Protein AF-A0A8T2BT85-F1 (afdb_monomer_lite)

Structure (mmCIF, N/CA/C/O backbone):
data_AF-A0A8T2BT85-F1
#
_entry.id   AF-A0A8T2BT85-F1
#
loop_
_atom_site.group_PDB
_atom_site.id
_atom_site.type_symbol
_atom_site.label_atom_id
_atom_site.label_alt_id
_atom_site.label_comp_id
_atom_site.label_asym_id
_atom_site.label_entity_id
_atom_site.label_seq_id
_atom_site.pdbx_PDB_ins_code
_atom_site.Cartn_x
_atom_site.Cartn_y
_atom_site.Cartn_z
_atom_site.occupancy
_atom_site.B_iso_or_equiv
_atom_site.auth_seq_id
_atom_site.auth_comp_id
_atom_site.auth_asym_id
_atom_site.auth_atom_id
_atom_site.pdbx_PDB_model_num
ATOM 1 N N . MET A 1 1 ? -36.580 1.539 -5.172 1.00 44.72 1 MET A N 1
ATOM 2 C CA . MET A 1 1 ? -36.199 2.502 -4.106 1.00 44.72 1 MET A CA 1
ATOM 3 C C . MET A 1 1 ? -35.775 1.865 -2.764 1.00 44.72 1 MET A C 1
ATOM 5 O O . MET A 1 1 ? -35.470 2.611 -1.849 1.00 44.72 1 MET A O 1
ATOM 9 N N . GLN A 1 2 ? -35.658 0.534 -2.611 1.00 51.62 2 GLN A N 1
ATOM 10 C CA . GLN A 1 2 ? -35.267 -0.098 -1.325 1.00 51.62 2 GLN A CA 1
ATOM 11 C C . GLN A 1 2 ? -33.749 -0.312 -1.113 1.00 51.62 2 GLN A C 1
ATOM 13 O O . GLN A 1 2 ? -33.323 -0.590 0.002 1.00 51.62 2 GLN A O 1
ATOM 18 N N . SER A 1 3 ? -32.912 -0.187 -2.151 1.00 56.53 3 SER A N 1
ATOM 19 C CA . SER A 1 3 ? -31.479 -0.529 -2.056 1.00 56.53 3 SER A CA 1
ATOM 20 C C . SER A 1 3 ? -30.631 0.522 -1.324 1.00 56.53 3 SER A C 1
ATOM 22 O O . SER A 1 3 ? -29.662 0.173 -0.653 1.00 56.53 3 SER A O 1
ATOM 24 N N . HIS A 1 4 ? -30.998 1.805 -1.415 1.00 53.78 4 HIS A N 1
ATOM 25 C CA . HIS A 1 4 ? -30.214 2.898 -0.826 1.00 53.78 4 HIS A CA 1
ATOM 26 C C . HIS A 1 4 ? -30.303 2.935 0.707 1.00 53.78 4 HIS A C 1
ATOM 28 O O . HIS A 1 4 ? -29.302 3.199 1.369 1.00 53.78 4 HIS A O 1
ATOM 34 N N . SER A 1 5 ? -31.459 2.601 1.300 1.00 62.78 5 SER A N 1
ATOM 35 C CA . SER A 1 5 ? -31.615 2.631 2.765 1.00 62.78 5 SER A CA 1
ATOM 36 C C . SER A 1 5 ? -30.817 1.535 3.476 1.00 62.78 5 SER A C 1
ATOM 38 O O . SER A 1 5 ? -30.406 1.723 4.619 1.00 62.78 5 SER A O 1
ATOM 40 N N . ARG A 1 6 ? -30.558 0.406 2.800 1.00 64.50 6 ARG A N 1
ATOM 41 C CA . ARG A 1 6 ? -29.790 -0.714 3.357 1.00 64.50 6 ARG A CA 1
ATOM 42 C C . ARG A 1 6 ? -28.294 -0.404 3.421 1.00 64.50 6 ARG A C 1
ATOM 44 O O . ARG A 1 6 ? -27.654 -0.767 4.401 1.00 64.50 6 ARG A O 1
ATOM 51 N N . LEU A 1 7 ? -27.757 0.310 2.427 1.00 64.75 7 LEU A N 1
ATOM 52 C CA . LEU A 1 7 ? -26.363 0.774 2.423 1.00 64.75 7 LEU A CA 1
ATOM 53 C C . LEU A 1 7 ? -26.090 1.788 3.544 1.00 64.75 7 LEU A C 1
ATOM 55 O O . LEU A 1 7 ? -25.083 1.659 4.231 1.00 64.75 7 LEU A O 1
ATOM 59 N N . MET A 1 8 ? -27.031 2.701 3.813 1.00 68.75 8 MET A N 1
ATOM 60 C CA . MET A 1 8 ? -26.919 3.702 4.891 1.00 68.75 8 MET A CA 1
ATOM 61 C C . MET A 1 8 ? -26.886 3.113 6.314 1.00 68.75 8 MET A C 1
ATOM 63 O O . MET A 1 8 ? -26.516 3.798 7.273 1.00 68.75 8 MET A O 1
ATOM 67 N N . GLN A 1 9 ? -27.301 1.855 6.479 1.00 80.50 9 GLN A N 1
ATOM 68 C CA . GLN A 1 9 ? -27.261 1.146 7.760 1.00 80.50 9 GLN A CA 1
ATOM 69 C C . GLN A 1 9 ? -25.979 0.326 7.948 1.00 80.50 9 GLN A C 1
ATOM 71 O O . GLN A 1 9 ? -25.672 -0.050 9.081 1.00 80.50 9 GLN A O 1
ATOM 76 N N . LEU A 1 10 ? -25.224 0.071 6.874 1.00 87.62 10 LEU A N 1
ATOM 77 C CA . LEU A 1 10 ? -23.987 -0.700 6.931 1.00 87.62 10 LEU A CA 1
ATOM 78 C C . LEU A 1 10 ? -22.858 0.138 7.528 1.00 87.62 10 LEU A C 1
ATOM 80 O O . LEU A 1 10 ? -22.623 1.289 7.151 1.00 87.62 10 LEU A O 1
ATOM 84 N N . LYS A 1 11 ? -22.132 -0.468 8.462 1.00 90.31 11 LYS A N 1
ATOM 85 C CA . LYS A 1 11 ? -20.890 0.071 9.007 1.00 90.31 11 LYS A CA 1
ATOM 86 C C . LYS A 1 11 ? -19.702 -0.475 8.227 1.00 90.31 11 LYS A C 1
ATOM 88 O O . LYS A 1 11 ? -19.754 -1.573 7.677 1.00 90.31 11 LYS A O 1
ATOM 93 N N . VAL A 1 12 ? -18.586 0.249 8.253 1.00 88.81 12 VAL A N 1
ATOM 94 C CA . VAL A 1 12 ? -17.324 -0.185 7.625 1.00 88.81 12 VAL A CA 1
ATOM 95 C C . VAL A 1 12 ? -16.918 -1.591 8.083 1.00 88.81 12 VAL A C 1
ATOM 97 O O . VAL A 1 12 ? -16.511 -2.411 7.263 1.00 88.81 12 VAL A O 1
ATOM 100 N N . LYS A 1 13 ? -17.089 -1.918 9.371 1.00 89.69 13 LYS A N 1
ATOM 101 C CA . LYS A 1 13 ? -16.784 -3.260 9.897 1.00 89.69 13 LYS A CA 1
ATOM 102 C C . LYS A 1 13 ? -17.616 -4.379 9.271 1.00 89.69 13 LYS A C 1
ATOM 104 O O . LYS A 1 13 ? -17.130 -5.502 9.177 1.00 89.69 13 LYS A O 1
ATOM 109 N N . ASP A 1 14 ? -18.831 -4.081 8.816 1.00 89.94 14 ASP A N 1
ATOM 110 C CA . ASP A 1 14 ? -19.728 -5.079 8.232 1.00 89.94 14 ASP A CA 1
ATOM 111 C C . ASP A 1 14 ? -19.205 -5.535 6.856 1.00 89.94 14 ASP A C 1
ATOM 113 O O . ASP A 1 14 ? -19.379 -6.689 6.472 1.00 89.94 14 ASP A O 1
ATOM 117 N N . LEU A 1 15 ? -18.450 -4.676 6.154 1.00 87.00 15 LEU A N 1
ATOM 118 C CA . LEU A 1 15 ? -17.734 -5.038 4.922 1.00 87.00 15 LEU A CA 1
ATOM 119 C C . LEU A 1 15 ? -16.562 -6.005 5.171 1.00 87.00 15 LEU A C 1
ATOM 121 O O . LEU A 1 15 ? -16.083 -6.660 4.240 1.00 87.00 15 LEU A O 1
ATOM 125 N N . MET A 1 16 ? -16.068 -6.068 6.410 1.00 85.81 16 MET A N 1
ATOM 126 C CA . MET A 1 16 ? -14.858 -6.806 6.779 1.00 85.81 16 MET A CA 1
ATOM 127 C C . MET A 1 16 ? -15.146 -8.210 7.325 1.00 85.81 16 MET A C 1
ATOM 129 O O . MET A 1 16 ? -14.213 -8.991 7.467 1.00 85.81 16 MET A O 1
ATOM 133 N N . VAL A 1 17 ? -16.414 -8.570 7.571 1.00 84.25 17 VAL A N 1
ATOM 134 C CA . VAL A 1 17 ? -16.824 -9.822 8.252 1.00 84.25 17 VAL A CA 1
ATOM 135 C C . VAL A 1 17 ? -16.246 -11.086 7.605 1.00 84.25 17 VAL A C 1
ATOM 137 O O . VAL A 1 17 ? -15.892 -12.035 8.299 1.00 84.25 17 VAL A O 1
ATOM 140 N N . HIS A 1 18 ? -16.113 -11.099 6.279 1.00 81.69 18 HIS A N 1
ATOM 141 C CA . HIS A 1 18 ? -15.566 -12.235 5.527 1.00 81.69 18 HIS A CA 1
ATOM 142 C C . HIS A 1 18 ? -14.164 -11.972 4.967 1.00 81.69 18 HIS A C 1
ATOM 144 O O . HIS A 1 18 ? -13.651 -12.751 4.159 1.00 81.69 18 HIS A O 1
ATOM 150 N N . LYS A 1 19 ? -13.542 -10.852 5.344 1.00 77.62 19 LYS A N 1
ATOM 151 C CA . LYS A 1 19 ? -12.176 -10.528 4.941 1.00 77.62 19 LYS A CA 1
ATOM 152 C C . LYS A 1 19 ? -11.211 -11.198 5.916 1.00 77.62 19 LYS A C 1
ATOM 154 O O . LYS A 1 19 ? -11.459 -11.276 7.114 1.00 77.62 19 LYS A O 1
ATOM 159 N N . ARG A 1 20 ? -10.131 -11.752 5.365 1.00 76.44 20 ARG A N 1
ATOM 160 C CA . ARG A 1 20 ? -9.097 -12.453 6.134 1.00 76.44 20 ARG A CA 1
ATOM 161 C C . ARG A 1 20 ? -8.030 -11.446 6.578 1.00 76.44 20 ARG A C 1
ATOM 163 O O . ARG A 1 20 ? -8.335 -10.333 6.985 1.00 76.44 20 ARG A O 1
ATOM 170 N N . ARG A 1 21 ? -6.767 -11.842 6.500 1.00 84.00 21 ARG A N 1
ATOM 171 C CA . ARG A 1 21 ? -5.607 -11.032 6.859 1.00 84.00 21 ARG A CA 1
ATOM 172 C C . ARG A 1 21 ? -5.377 -9.903 5.845 1.00 84.00 21 ARG A C 1
ATOM 174 O O . ARG A 1 21 ? -5.526 -10.128 4.645 1.00 84.00 21 ARG A O 1
ATOM 181 N N . LEU A 1 22 ? -4.955 -8.734 6.329 1.00 86.38 22 LEU A N 1
ATOM 182 C CA . LEU A 1 22 ? -4.391 -7.684 5.482 1.00 86.38 22 LEU A CA 1
ATOM 183 C C . LEU A 1 22 ? -3.038 -8.142 4.928 1.00 86.38 22 LEU A C 1
ATOM 185 O O . LEU A 1 22 ? -2.188 -8.645 5.663 1.00 86.38 22 LEU A O 1
ATOM 189 N N . VAL A 1 23 ? -2.858 -7.999 3.623 1.00 89.75 23 VAL A N 1
ATOM 190 C CA . VAL A 1 23 ? -1.656 -8.438 2.916 1.00 89.75 23 VAL A CA 1
ATOM 191 C C . VAL A 1 23 ? -0.875 -7.201 2.530 1.00 89.75 23 VAL A C 1
ATOM 193 O O . VAL A 1 23 ? -1.387 -6.377 1.784 1.00 89.75 23 VAL A O 1
ATOM 196 N N . GLU A 1 24 ? 0.341 -7.097 3.040 1.00 92.19 24 GLU A N 1
ATOM 197 C CA . GLU A 1 24 ? 1.209 -5.924 2.947 1.00 92.19 24 GLU A CA 1
ATOM 198 C C . GLU A 1 24 ? 2.639 -6.345 2.596 1.00 92.19 24 GLU A C 1
ATOM 200 O O . GLU A 1 24 ? 2.992 -7.523 2.719 1.00 92.19 24 GLU A O 1
ATOM 205 N N . VAL A 1 25 ? 3.457 -5.373 2.201 1.00 94.19 25 VAL A N 1
ATOM 206 C CA . VAL A 1 25 ? 4.895 -5.541 1.947 1.00 94.19 25 VAL A CA 1
ATOM 207 C C . VAL A 1 25 ? 5.697 -4.457 2.677 1.00 94.19 25 VAL A C 1
ATOM 209 O O . VAL A 1 25 ? 5.154 -3.378 2.934 1.00 94.19 25 VAL A O 1
ATOM 212 N N . PRO A 1 26 ? 6.966 -4.712 3.039 1.00 95.19 26 PRO A N 1
ATOM 213 C CA . PRO A 1 26 ? 7.826 -3.674 3.594 1.00 95.19 26 PRO A CA 1
ATOM 214 C C . PRO A 1 26 ? 8.238 -2.646 2.525 1.00 95.19 26 PRO A C 1
ATOM 216 O O . PRO A 1 26 ? 8.241 -2.943 1.333 1.00 95.19 26 PRO A O 1
ATOM 219 N N . ASP A 1 27 ? 8.614 -1.443 2.949 1.00 94.19 27 ASP A N 1
ATOM 220 C CA . ASP A 1 27 ? 9.025 -0.315 2.097 1.00 94.19 27 ASP A CA 1
ATOM 221 C C . ASP A 1 27 ? 10.274 -0.570 1.244 1.00 94.19 27 ASP A C 1
ATOM 223 O O . ASP A 1 27 ? 10.448 0.042 0.187 1.00 94.19 27 ASP A O 1
ATOM 227 N N . ASN A 1 28 ? 11.113 -1.508 1.673 1.00 94.50 28 ASN A N 1
ATOM 228 C CA . ASN A 1 28 ? 12.287 -1.974 0.944 1.00 94.50 28 ASN A CA 1
ATOM 229 C C . ASN A 1 28 ? 12.037 -3.224 0.078 1.00 94.50 28 ASN A C 1
ATOM 231 O O . ASN A 1 28 ? 12.984 -3.720 -0.531 1.00 94.50 28 ASN A O 1
ATOM 235 N N . ALA A 1 29 ? 10.806 -3.749 0.026 1.00 95.56 29 ALA A N 1
ATOM 236 C CA . ALA A 1 29 ? 10.463 -4.849 -0.872 1.00 95.56 29 ALA A CA 1
ATOM 237 C C . ALA A 1 29 ? 10.647 -4.424 -2.328 1.00 95.56 29 ALA A C 1
ATOM 239 O O . ALA A 1 29 ? 10.393 -3.273 -2.678 1.00 95.56 29 ALA A O 1
ATOM 240 N N . THR A 1 30 ? 11.037 -5.356 -3.190 1.00 95.25 30 THR A N 1
ATOM 241 C CA . THR A 1 30 ? 11.135 -5.076 -4.625 1.00 95.25 30 THR A CA 1
ATOM 242 C C . THR A 1 30 ? 9.754 -5.067 -5.285 1.00 95.25 30 THR A C 1
ATOM 244 O O . THR A 1 30 ? 8.790 -5.648 -4.772 1.00 95.25 30 THR A O 1
ATOM 247 N N . LEU A 1 31 ? 9.643 -4.463 -6.469 1.00 92.50 31 LEU A N 1
ATOM 248 C CA . LEU A 1 31 ? 8.448 -4.581 -7.306 1.00 92.50 31 LEU A CA 1
ATOM 249 C C . LEU A 1 31 ? 8.104 -6.050 -7.597 1.00 92.50 31 LEU A C 1
ATOM 251 O O . LEU A 1 31 ? 6.930 -6.422 -7.584 1.00 92.50 31 LEU A O 1
ATOM 255 N N . ALA A 1 32 ? 9.114 -6.900 -7.800 1.00 91.69 32 ALA A N 1
ATOM 256 C CA . ALA A 1 32 ? 8.927 -8.339 -7.949 1.00 91.69 32 ALA A CA 1
ATOM 257 C C . ALA A 1 32 ? 8.277 -8.969 -6.706 1.00 91.69 32 ALA A C 1
ATOM 259 O O . ALA A 1 32 ? 7.331 -9.748 -6.837 1.00 91.69 32 ALA A O 1
ATOM 260 N N . ASP A 1 33 ? 8.725 -8.609 -5.500 1.00 92.19 33 ASP A N 1
ATOM 261 C CA . ASP A 1 33 ? 8.133 -9.087 -4.245 1.00 92.19 33 ASP A CA 1
ATOM 262 C C . ASP A 1 33 ? 6.675 -8.638 -4.099 1.00 92.19 33 ASP A C 1
ATOM 264 O O . ASP A 1 33 ? 5.807 -9.434 -3.722 1.00 92.19 33 ASP A O 1
ATOM 268 N N . ALA A 1 34 ? 6.379 -7.385 -4.452 1.00 91.56 34 ALA A N 1
ATOM 269 C CA . ALA A 1 34 ? 5.020 -6.854 -4.449 1.00 91.56 34 ALA A CA 1
ATOM 270 C C . ALA A 1 34 ? 4.118 -7.595 -5.445 1.00 91.56 34 ALA A C 1
ATOM 272 O O . ALA A 1 34 ? 3.025 -8.029 -5.080 1.00 91.56 34 ALA A O 1
ATOM 273 N N . LEU A 1 35 ? 4.590 -7.827 -6.671 1.00 89.81 35 LEU A N 1
ATOM 274 C CA . LEU A 1 35 ? 3.858 -8.557 -7.709 1.00 89.81 35 LEU A CA 1
ATOM 275 C C . LEU A 1 35 ? 3.629 -10.029 -7.363 1.00 89.81 35 LEU A C 1
ATOM 277 O O . LEU A 1 35 ? 2.544 -10.571 -7.604 1.00 89.81 35 LEU A O 1
ATOM 281 N N . ASN A 1 36 ? 4.618 -10.670 -6.747 1.00 87.12 36 ASN A N 1
ATOM 282 C CA . ASN A 1 36 ? 4.483 -12.018 -6.206 1.00 87.12 36 ASN A CA 1
ATOM 283 C C . ASN A 1 36 ? 3.450 -12.055 -5.071 1.00 87.12 36 ASN A C 1
ATOM 285 O O . ASN A 1 36 ? 2.633 -12.975 -5.003 1.00 87.12 36 ASN A O 1
ATOM 289 N N . THR A 1 37 ? 3.425 -11.024 -4.223 1.00 87.50 37 THR A N 1
ATOM 290 C CA . THR A 1 37 ? 2.452 -10.882 -3.131 1.00 87.50 37 THR A CA 1
ATOM 291 C C . THR A 1 37 ? 1.029 -10.641 -3.652 1.00 87.50 37 THR A C 1
ATOM 293 O O . THR A 1 37 ? 0.083 -11.265 -3.157 1.00 87.50 37 THR A O 1
ATOM 296 N N . MET A 1 38 ? 0.868 -9.798 -4.681 1.00 83.94 38 MET A N 1
ATOM 297 C CA . MET A 1 38 ? -0.405 -9.532 -5.371 1.00 83.94 38 MET A CA 1
ATOM 298 C C . MET A 1 38 ? -0.917 -10.742 -6.156 1.00 83.94 38 MET A C 1
ATOM 300 O O . MET A 1 38 ? -2.119 -10.998 -6.192 1.00 83.94 38 MET A O 1
ATOM 304 N N . THR A 1 39 ? -0.006 -11.564 -6.683 1.00 68.81 39 THR A N 1
ATOM 305 C CA . THR A 1 39 ? -0.280 -12.688 -7.592 1.00 68.81 39 THR A CA 1
ATOM 306 C C . THR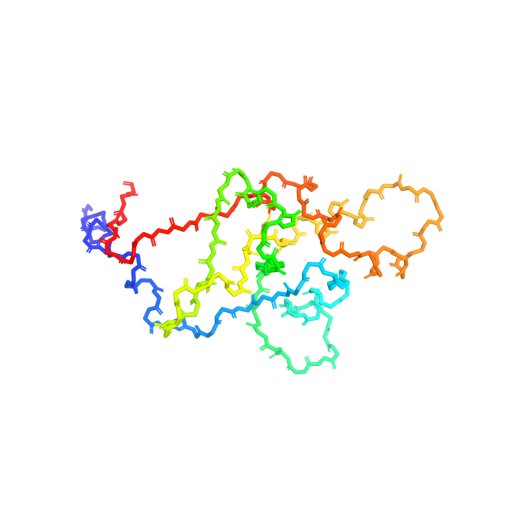 A 1 39 ? -0.583 -12.231 -9.029 1.00 68.81 39 THR A C 1
ATOM 308 O O . THR A 1 39 ? -1.740 -12.192 -9.454 1.00 68.81 39 THR A O 1
ATOM 311 N N . ILE A 1 40 ? 0.475 -11.930 -9.796 1.00 55.06 40 ILE A N 1
ATOM 312 C CA . ILE A 1 40 ? 0.419 -11.760 -11.270 1.00 55.06 40 ILE A CA 1
ATOM 313 C C . ILE A 1 40 ? 1.260 -12.800 -12.015 1.00 55.06 40 ILE A C 1
ATOM 315 O O . ILE A 1 40 ? 0.909 -13.188 -13.125 1.00 55.06 40 ILE A O 1
ATOM 319 N N . LEU A 1 41 ? 2.328 -13.314 -11.405 1.00 49.78 41 LEU A N 1
ATOM 320 C CA . LEU A 1 41 ? 3.208 -14.296 -12.036 1.00 49.78 41 LEU A CA 1
ATOM 321 C C . LEU A 1 41 ? 2.795 -15.710 -11.603 1.00 49.78 41 LEU A C 1
ATOM 323 O O . LEU A 1 41 ? 2.940 -16.088 -10.441 1.00 49.78 41 LEU A O 1
ATOM 327 N N . GLY A 1 42 ? 2.234 -16.484 -12.538 1.00 47.72 42 GLY A N 1
ATOM 328 C CA . GLY A 1 42 ? 1.606 -17.801 -12.338 1.00 47.72 42 GLY A CA 1
ATOM 329 C C . GLY A 1 42 ? 2.530 -18.959 -11.930 1.00 47.72 42 GLY A C 1
ATOM 330 O O . GLY A 1 42 ? 2.247 -20.098 -12.283 1.00 47.72 42 GLY A O 1
ATOM 331 N N . ILE A 1 43 ? 3.623 -18.693 -11.208 1.00 50.53 43 ILE A N 1
ATOM 332 C CA . ILE A 1 43 ? 4.659 -19.685 -10.863 1.00 50.53 43 ILE A CA 1
ATOM 333 C C . ILE A 1 43 ? 4.511 -20.214 -9.420 1.00 50.53 43 ILE A C 1
ATOM 335 O O . ILE A 1 43 ? 5.069 -21.256 -9.084 1.00 50.53 43 ILE A O 1
ATOM 339 N N . LYS A 1 44 ? 3.710 -19.573 -8.552 1.00 45.03 44 LYS A N 1
ATOM 340 C CA . LYS A 1 44 ? 3.431 -20.074 -7.189 1.00 45.03 44 LYS A CA 1
ATOM 341 C C . LYS A 1 44 ? 1.929 -20.220 -6.911 1.00 45.03 44 LYS A C 1
ATOM 343 O O . LYS A 1 44 ? 1.157 -19.372 -7.363 1.00 45.03 44 LYS A O 1
ATOM 348 N N . PRO A 1 45 ? 1.497 -21.241 -6.135 1.00 48.78 45 PRO A N 1
ATOM 349 C CA . PRO A 1 45 ? 0.121 -21.368 -5.660 1.00 48.78 45 PRO A CA 1
ATOM 350 C C . PRO A 1 45 ? -0.280 -20.135 -4.836 1.00 48.78 45 PRO A C 1
ATOM 352 O O . PRO A 1 45 ? 0.061 -19.998 -3.669 1.00 48.78 45 PRO A O 1
ATOM 355 N N . VAL A 1 46 ? -0.946 -19.208 -5.522 1.00 49.34 46 VAL A N 1
ATOM 356 C CA . VAL A 1 46 ? -1.786 -18.092 -5.075 1.00 49.34 46 VAL A CA 1
ATOM 357 C C . VAL A 1 46 ? -1.653 -17.718 -3.595 1.00 49.34 46 VAL A C 1
ATOM 359 O O . VAL A 1 46 ? -2.406 -18.209 -2.754 1.00 49.34 46 VAL A O 1
ATOM 362 N N . ALA A 1 47 ? -0.754 -16.784 -3.279 1.00 57.50 47 ALA A N 1
ATOM 363 C CA . ALA A 1 47 ? -0.573 -16.369 -1.894 1.00 57.50 47 ALA A CA 1
ATOM 364 C C . ALA A 1 47 ? -1.793 -15.594 -1.363 1.00 57.50 47 ALA A C 1
ATOM 366 O O . ALA A 1 47 ? -2.219 -15.865 -0.244 1.00 57.50 47 ALA A O 1
ATOM 367 N N . ASN A 1 48 ? -2.389 -14.662 -2.137 1.00 68.06 48 ASN A N 1
ATOM 368 C CA . ASN A 1 48 ? -3.376 -13.730 -1.560 1.00 68.06 48 ASN A CA 1
ATOM 369 C C . ASN A 1 48 ? -4.553 -13.254 -2.455 1.00 68.06 48 ASN A C 1
ATOM 371 O O . ASN A 1 48 ? -5.531 -12.760 -1.895 1.00 68.06 48 ASN A O 1
ATOM 375 N N . ARG A 1 49 ? -4.539 -13.426 -3.795 1.00 76.69 49 ARG A N 1
ATOM 376 C CA . ARG A 1 49 ? -5.585 -12.915 -4.735 1.00 76.69 49 ARG A CA 1
ATOM 377 C C . ARG A 1 49 ? -5.950 -11.431 -4.512 1.00 76.69 49 ARG A C 1
ATOM 379 O O . ARG A 1 49 ? -7.131 -11.082 -4.502 1.00 76.69 49 ARG A O 1
ATOM 386 N N . VAL A 1 50 ? -4.958 -10.56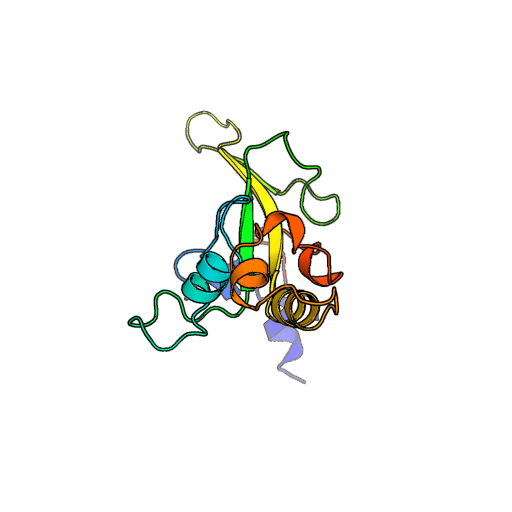1 -4.321 1.00 83.62 50 VAL A N 1
ATOM 387 C CA . VAL A 1 50 ? -5.168 -9.115 -4.105 1.00 83.62 50 VAL A CA 1
ATOM 388 C C . VAL A 1 50 ? -4.657 -8.305 -5.296 1.00 83.62 50 VAL A C 1
ATOM 390 O O . VAL A 1 50 ? -3.744 -8.725 -5.992 1.00 83.62 50 VAL A O 1
ATOM 393 N N . ARG A 1 51 ? -5.261 -7.145 -5.569 1.00 84.50 51 ARG A N 1
ATOM 394 C CA . ARG A 1 51 ? -4.872 -6.261 -6.693 1.00 84.50 51 ARG A CA 1
ATOM 395 C C . ARG A 1 51 ? -4.058 -5.039 -6.265 1.00 84.50 51 ARG A C 1
ATOM 397 O O . ARG A 1 51 ? -3.657 -4.245 -7.107 1.00 84.50 51 ARG A O 1
ATOM 404 N N . ALA A 1 52 ? -3.868 -4.888 -4.964 1.00 88.44 52 ALA A N 1
ATOM 405 C CA . ALA A 1 52 ? -3.141 -3.799 -4.351 1.00 88.44 52 ALA A CA 1
ATOM 406 C C . ALA A 1 52 ? -2.600 -4.284 -3.004 1.00 88.44 52 ALA A C 1
ATOM 408 O O . ALA A 1 52 ? -3.233 -5.130 -2.360 1.00 88.44 52 ALA A O 1
ATOM 409 N N . VAL A 1 53 ? -1.445 -3.771 -2.591 1.00 91.50 53 VAL A N 1
ATOM 410 C CA . VAL A 1 53 ? -0.836 -4.090 -1.293 1.00 91.50 53 VAL A CA 1
ATOM 411 C C . VAL A 1 53 ? -0.427 -2.796 -0.600 1.00 91.50 53 VAL A C 1
ATOM 413 O O . VAL A 1 53 ? 0.253 -1.972 -1.213 1.00 91.50 53 VAL A O 1
ATOM 416 N N . PRO A 1 54 ? -0.830 -2.575 0.661 1.00 93.00 54 PRO A N 1
ATOM 417 C CA . PRO A 1 54 ? -0.273 -1.503 1.465 1.00 93.00 54 PRO A CA 1
ATOM 418 C C . PRO A 1 54 ? 1.221 -1.714 1.680 1.00 93.00 54 PRO A C 1
ATOM 420 O O . PRO A 1 54 ? 1.692 -2.851 1.790 1.00 93.00 54 PRO A O 1
ATOM 423 N N . VAL A 1 55 ? 1.941 -0.605 1.794 1.00 94.00 55 VAL A N 1
ATOM 424 C CA . VAL A 1 55 ? 3.373 -0.607 2.079 1.00 94.00 55 VAL A CA 1
ATOM 425 C C . VAL A 1 55 ? 3.609 -0.106 3.488 1.00 94.00 55 VAL A C 1
ATOM 427 O O . VAL A 1 55 ? 3.146 0.974 3.858 1.00 94.00 55 VAL A O 1
ATOM 430 N N . ALA A 1 56 ? 4.309 -0.918 4.273 1.00 94.56 56 ALA A N 1
ATOM 431 C CA . ALA A 1 56 ? 4.617 -0.652 5.665 1.00 94.56 56 ALA A CA 1
ATOM 432 C C . ALA A 1 56 ? 6.096 -0.292 5.832 1.00 94.56 56 ALA A C 1
ATOM 434 O O . ALA A 1 56 ? 6.974 -0.982 5.326 1.00 94.56 56 ALA A O 1
ATOM 435 N N . ALA A 1 57 ? 6.364 0.754 6.601 1.00 94.12 57 ALA A N 1
ATOM 436 C CA . ALA A 1 57 ? 7.699 1.213 6.944 1.00 94.12 57 ALA A CA 1
ATOM 437 C C . ALA A 1 57 ? 7.851 1.370 8.459 1.00 94.12 57 ALA A C 1
ATOM 439 O O . ALA A 1 57 ? 6.878 1.296 9.227 1.00 94.12 57 ALA A O 1
ATOM 440 N N . LYS A 1 58 ? 9.082 1.635 8.906 1.00 92.56 58 LYS A N 1
ATOM 441 C CA . LYS A 1 58 ? 9.313 2.039 10.294 1.00 92.56 58 LYS A CA 1
ATOM 442 C C . LYS A 1 58 ? 8.676 3.414 10.547 1.00 92.56 58 LYS A C 1
ATOM 444 O O . LYS A 1 58 ? 8.814 4.306 9.706 1.00 92.56 58 LYS A O 1
ATOM 449 N N . PRO A 1 59 ? 8.014 3.612 11.700 1.00 91.25 59 PRO A N 1
ATOM 450 C CA . PRO A 1 59 ? 7.462 4.913 12.052 1.00 91.25 59 PRO A CA 1
ATOM 451 C C . PRO A 1 59 ? 8.541 6.001 12.081 1.00 91.25 59 PRO A C 1
ATOM 453 O O . PRO A 1 59 ? 9.651 5.766 12.559 1.00 91.25 59 PRO A O 1
ATOM 456 N N . GLY A 1 60 ? 8.204 7.192 11.587 1.00 87.00 60 GLY A N 1
ATOM 457 C CA . GLY A 1 60 ? 9.067 8.378 11.662 1.00 87.00 60 GLY A CA 1
ATOM 458 C C . GLY A 1 60 ? 10.085 8.527 10.528 1.00 87.00 60 GLY A C 1
ATOM 459 O O . GLY A 1 60 ? 10.767 9.545 10.474 1.00 87.00 60 GLY A O 1
ATOM 460 N N . GLN A 1 61 ? 10.178 7.564 9.606 1.00 85.88 61 GLN A N 1
ATOM 461 C CA . GLN A 1 61 ? 11.015 7.695 8.403 1.00 85.88 61 GLN A CA 1
ATOM 462 C C . GLN A 1 61 ? 10.280 8.349 7.225 1.00 85.88 61 GLN A C 1
ATOM 464 O O . GLN A 1 61 ? 10.918 8.879 6.321 1.00 85.88 61 GLN A O 1
ATOM 469 N N . TRP A 1 62 ? 8.946 8.326 7.240 1.00 84.81 62 TRP A N 1
ATOM 470 C CA . TRP A 1 62 ? 8.107 8.740 6.120 1.00 84.81 62 TRP A CA 1
ATOM 471 C C . TRP A 1 62 ? 6.983 9.665 6.590 1.00 84.81 62 TRP A C 1
ATOM 473 O O . TRP A 1 62 ? 6.457 9.513 7.694 1.00 84.81 62 TRP A O 1
ATOM 483 N N . LEU A 1 63 ? 6.555 10.585 5.721 1.00 79.81 63 LEU A N 1
ATOM 484 C CA . LEU A 1 63 ? 5.438 11.501 5.999 1.00 79.81 63 LEU A CA 1
ATOM 485 C C . LEU A 1 63 ? 4.077 10.779 6.091 1.00 79.81 63 LEU A C 1
ATOM 487 O O . LEU A 1 63 ? 3.124 11.326 6.638 1.00 79.81 63 LEU A O 1
ATOM 491 N N . GLY A 1 64 ? 4.001 9.532 5.613 1.00 79.19 64 GLY A N 1
ATOM 492 C CA . GLY A 1 64 ? 2.779 8.731 5.568 1.00 79.19 64 GLY A CA 1
ATOM 493 C C . GLY A 1 64 ? 2.068 8.812 4.219 1.00 79.19 64 GLY A C 1
ATOM 494 O O . GLY A 1 64 ? 2.494 9.519 3.308 1.00 79.19 64 GLY A O 1
ATOM 495 N N . ALA A 1 65 ? 0.984 8.056 4.088 1.00 81.56 65 ALA A N 1
ATOM 496 C CA . ALA A 1 65 ? 0.218 7.971 2.853 1.00 81.56 65 ALA A CA 1
ATOM 497 C C . ALA A 1 65 ? -0.632 9.233 2.647 1.00 81.56 65 ALA A C 1
ATOM 499 O O . ALA A 1 65 ? -1.574 9.481 3.402 1.00 81.56 65 ALA A O 1
ATOM 500 N N . GLY A 1 66 ? -0.282 10.058 1.655 1.00 73.81 66 GLY A N 1
ATOM 501 C CA . GLY A 1 66 ? -1.100 11.212 1.264 1.00 73.81 66 GLY A CA 1
ATOM 502 C C . GLY A 1 66 ? -1.228 12.263 2.370 1.00 73.81 66 GLY A C 1
ATOM 503 O O . GLY A 1 66 ? -2.276 12.887 2.517 1.00 73.81 66 GLY A O 1
ATOM 504 N N . GLY A 1 67 ? -0.189 12.408 3.200 1.00 72.56 67 GLY A N 1
ATOM 505 C CA . GLY A 1 67 ? -0.181 13.310 4.357 1.00 72.56 67 GLY A CA 1
ATOM 506 C C . GLY A 1 67 ? -0.915 12.774 5.592 1.00 72.56 67 GLY A C 1
ATOM 507 O O . GLY A 1 67 ? -1.013 13.480 6.593 1.00 72.56 67 GLY A O 1
ATOM 508 N N . SER A 1 68 ? -1.416 11.535 5.551 1.00 75.75 68 SER A N 1
ATOM 509 C CA . SER A 1 68 ? -2.049 10.876 6.695 1.00 75.75 68 SER A CA 1
ATOM 510 C C . SER A 1 68 ? -1.083 9.935 7.412 1.00 75.75 68 SER A C 1
ATOM 512 O O . SER A 1 68 ? -0.442 9.071 6.810 1.00 75.75 68 SER A O 1
ATOM 514 N N . MET A 1 69 ? -1.028 10.051 8.739 1.00 84.50 69 MET A N 1
ATOM 515 C CA . MET A 1 69 ? -0.244 9.157 9.588 1.00 84.50 69 MET A CA 1
ATOM 516 C C . MET A 1 69 ? -1.087 7.943 9.995 1.00 84.50 69 MET A C 1
ATOM 518 O O . MET A 1 69 ? -1.846 7.986 10.962 1.00 84.50 69 MET A O 1
ATOM 522 N N . ILE A 1 70 ? -0.954 6.848 9.245 1.00 89.50 70 ILE A N 1
ATOM 523 C CA . ILE A 1 70 ? -1.647 5.586 9.525 1.00 89.50 70 ILE A CA 1
ATOM 524 C C . ILE A 1 70 ? -0.654 4.629 10.175 1.00 89.50 70 ILE A C 1
ATOM 526 O O . ILE A 1 70 ? 0.253 4.120 9.520 1.00 89.50 70 ILE A O 1
ATOM 530 N N . VAL A 1 71 ? -0.820 4.402 11.475 1.00 90.00 71 VAL A N 1
ATOM 531 C CA . VAL A 1 71 ? 0.128 3.649 12.302 1.00 90.00 71 VAL A CA 1
ATOM 532 C C . VAL A 1 71 ? -0.573 2.463 12.948 1.00 90.00 71 VAL A C 1
ATOM 534 O O . VAL A 1 71 ? -1.677 2.586 13.474 1.00 90.00 71 VAL A O 1
ATOM 537 N N . GLU A 1 72 ? 0.085 1.308 12.917 1.00 90.31 72 GLU A N 1
ATOM 538 C CA . GLU A 1 72 ? -0.283 0.166 13.747 1.00 90.31 72 GLU A CA 1
ATOM 539 C C . GLU A 1 72 ? 0.564 0.205 15.018 1.00 90.31 72 GLU A C 1
ATOM 541 O O . GLU A 1 72 ? 1.796 0.172 14.948 1.00 90.31 72 GLU A O 1
ATOM 546 N N . SER A 1 73 ? -0.095 0.276 16.173 1.00 90.44 73 SER A N 1
ATOM 547 C CA . SER A 1 73 ? 0.559 0.237 17.480 1.00 90.44 73 SER A CA 1
ATOM 548 C C . SER A 1 73 ? 0.489 -1.154 18.094 1.00 90.44 73 SER A C 1
ATOM 550 O O . SER A 1 73 ? -0.476 -1.899 17.904 1.00 90.44 73 SER A O 1
ATOM 552 N N . ASP A 1 74 ? 1.505 -1.488 18.878 1.00 90.00 74 ASP A N 1
ATOM 553 C CA . ASP A 1 74 ? 1.475 -2.658 19.737 1.00 90.00 74 ASP A CA 1
ATOM 554 C C . ASP A 1 74 ? 0.386 -2.511 20.814 1.00 90.00 74 ASP A C 1
ATOM 556 O O . ASP A 1 74 ? 0.280 -1.479 21.478 1.00 90.00 74 ASP A O 1
ATOM 560 N N . LYS A 1 75 ? -0.440 -3.548 20.994 1.00 86.62 75 LYS A N 1
ATOM 561 C CA . LYS A 1 75 ? -1.610 -3.482 21.888 1.00 86.62 75 LYS A CA 1
ATOM 562 C C . LYS A 1 75 ? -1.238 -3.397 23.368 1.00 86.62 75 LYS A C 1
ATOM 564 O O . LYS A 1 75 ? -2.064 -2.943 24.151 1.00 86.62 75 LYS A O 1
ATOM 569 N N . GLN A 1 76 ? -0.051 -3.867 23.751 1.00 90.88 76 GLN A N 1
ATOM 570 C CA . GLN A 1 76 ? 0.370 -3.918 25.148 1.00 90.88 76 GLN A CA 1
ATOM 571 C C . GLN A 1 76 ? 1.125 -2.651 25.558 1.00 90.88 76 GLN A C 1
ATOM 573 O O . GLN A 1 76 ? 0.840 -2.077 26.603 1.00 90.88 76 GLN A O 1
AT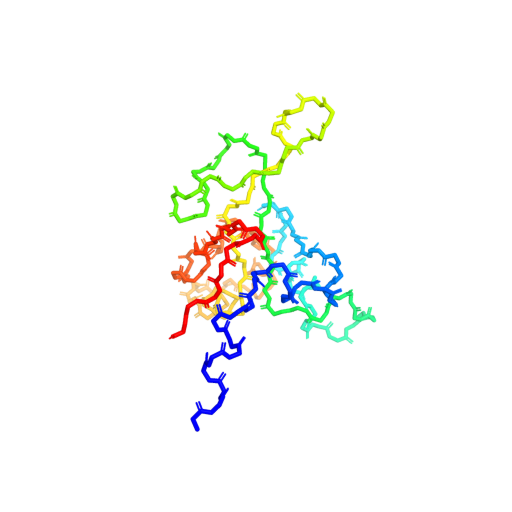OM 578 N N . SER A 1 77 ? 2.072 -2.209 24.734 1.00 91.19 77 SER A N 1
ATOM 579 C CA . SER A 1 77 ? 2.933 -1.053 25.008 1.00 91.19 77 SER A CA 1
ATOM 580 C C . SER A 1 77 ? 2.411 0.268 24.434 1.00 91.19 77 SER A C 1
ATOM 582 O O . SER A 1 77 ? 2.930 1.324 24.784 1.00 91.19 77 SER A O 1
ATOM 584 N N . GLY A 1 78 ? 1.446 0.233 23.508 1.00 88.88 78 GLY A N 1
ATOM 585 C CA . GLY A 1 78 ? 0.956 1.414 22.787 1.00 88.88 78 GLY A CA 1
ATOM 586 C C . GLY A 1 78 ? 1.959 2.008 21.791 1.00 88.88 78 GLY A C 1
ATOM 587 O O . GLY A 1 78 ? 1.629 2.959 21.081 1.00 88.88 78 GLY A O 1
ATOM 588 N N . SER A 1 79 ? 3.168 1.445 21.703 1.00 90.69 79 SER A N 1
ATOM 589 C CA . SER A 1 79 ? 4.241 1.954 20.850 1.00 90.69 79 SER A CA 1
ATOM 590 C C . SER A 1 79 ? 3.947 1.688 19.376 1.00 90.69 79 SER A C 1
ATOM 592 O O . SER A 1 79 ? 3.447 0.621 19.013 1.00 90.69 79 SER A O 1
ATOM 594 N N . ALA A 1 80 ? 4.282 2.649 18.515 1.00 90.50 80 ALA A N 1
ATOM 595 C CA . ALA A 1 80 ? 4.142 2.516 17.070 1.00 90.50 80 ALA A CA 1
ATOM 596 C C . ALA A 1 80 ? 5.026 1.367 16.553 1.00 90.50 80 ALA A C 1
ATOM 598 O O . ALA A 1 80 ? 6.247 1.401 16.691 1.00 90.50 80 ALA A O 1
ATOM 599 N N . ARG A 1 81 ? 4.409 0.346 15.950 1.00 92.50 81 ARG A N 1
ATOM 600 C CA . ARG A 1 81 ? 5.100 -0.829 15.402 1.00 92.50 81 ARG A CA 1
ATOM 601 C C . ARG A 1 81 ? 5.471 -0.630 13.936 1.00 92.50 81 ARG A C 1
ATOM 603 O O . ARG A 1 81 ? 6.572 -0.986 13.528 1.00 92.50 81 ARG A O 1
ATOM 610 N N . LYS A 1 82 ? 4.548 -0.086 13.144 1.00 92.44 82 LYS A N 1
ATOM 611 C CA . LYS A 1 82 ? 4.744 0.222 11.719 1.00 92.44 82 LYS A CA 1
ATOM 612 C C . LYS A 1 82 ? 3.839 1.364 11.281 1.00 92.44 82 LYS A C 1
ATOM 614 O O . LYS A 1 82 ? 2.778 1.580 11.865 1.00 92.44 82 LYS A O 1
ATOM 619 N N . GLN A 1 83 ? 4.256 2.055 10.233 1.00 93.06 83 GLN A N 1
ATOM 620 C CA . GLN A 1 83 ? 3.509 3.120 9.578 1.00 93.06 83 GLN A CA 1
ATOM 621 C C . GLN A 1 83 ? 3.232 2.711 8.133 1.00 93.06 83 GLN A C 1
ATOM 623 O O . GLN A 1 83 ? 4.138 2.249 7.445 1.00 93.06 83 GLN A O 1
ATOM 628 N N . TYR A 1 84 ? 2.000 2.883 7.666 1.00 92.88 84 TYR A N 1
ATOM 629 C CA . TYR A 1 84 ? 1.676 2.686 6.259 1.00 92.88 84 TYR A CA 1
ATOM 630 C C . TYR A 1 84 ? 1.961 3.968 5.476 1.00 92.88 84 TYR A C 1
ATOM 632 O O . TYR A 1 84 ? 1.511 5.052 5.856 1.00 92.88 84 TYR A O 1
ATOM 640 N N . ILE A 1 85 ? 2.718 3.836 4.389 1.00 92.62 85 ILE A N 1
ATOM 641 C CA . ILE A 1 85 ? 3.228 4.969 3.597 1.00 92.62 85 ILE A CA 1
ATOM 642 C C . ILE A 1 85 ? 2.524 5.126 2.247 1.00 92.62 85 ILE A C 1
ATOM 644 O O . ILE A 1 85 ? 2.733 6.108 1.548 1.00 92.62 85 ILE A O 1
ATOM 648 N N . GLY A 1 86 ? 1.668 4.170 1.899 1.00 92.31 86 GLY A N 1
ATOM 649 C CA . GLY A 1 86 ? 0.883 4.175 0.676 1.00 92.31 86 GLY A CA 1
ATOM 650 C C . GLY A 1 86 ? 0.412 2.774 0.326 1.00 92.31 86 GLY A C 1
ATOM 651 O O . GLY A 1 86 ? 0.491 1.841 1.136 1.00 92.31 86 GLY A O 1
ATOM 652 N N . VAL A 1 87 ? -0.073 2.634 -0.897 1.00 92.06 87 VAL A N 1
ATOM 653 C CA . VAL A 1 87 ? -0.502 1.372 -1.487 1.00 92.06 87 VAL A CA 1
ATOM 654 C C . VAL A 1 87 ? 0.177 1.247 -2.840 1.00 92.06 87 VAL A C 1
ATOM 656 O O . VAL A 1 87 ? 0.147 2.183 -3.623 1.00 92.06 87 VAL A O 1
ATOM 659 N N . VAL A 1 88 ? 0.767 0.094 -3.141 1.00 92.00 88 VAL A N 1
ATOM 660 C CA . VAL A 1 88 ? 1.143 -0.218 -4.525 1.00 92.00 88 VAL A CA 1
ATOM 661 C C . VAL A 1 88 ? -0.068 -0.840 -5.192 1.00 92.00 88 VAL A C 1
ATOM 663 O O . VAL A 1 88 ? -0.638 -1.812 -4.684 1.00 92.00 88 VAL A O 1
ATOM 666 N N . THR A 1 89 ? -0.458 -0.289 -6.331 1.00 90.06 89 THR A N 1
ATOM 667 C CA . THR A 1 89 ? -1.550 -0.782 -7.165 1.00 90.06 89 THR A CA 1
ATOM 668 C C . THR A 1 89 ? -1.024 -1.294 -8.502 1.00 90.06 89 THR A C 1
ATOM 670 O O . THR A 1 89 ? 0.138 -1.107 -8.861 1.00 90.06 89 THR A O 1
ATOM 673 N N . MET A 1 90 ? -1.910 -1.909 -9.286 1.00 87.88 90 MET A N 1
ATOM 674 C CA . MET A 1 90 ? -1.592 -2.259 -10.669 1.00 87.88 90 MET A CA 1
ATOM 675 C C . MET A 1 90 ? -1.229 -1.068 -11.545 1.00 87.88 90 MET A C 1
ATOM 677 O O . MET A 1 90 ? -0.468 -1.235 -12.495 1.00 87.88 90 MET A O 1
ATOM 681 N N . LEU A 1 91 ? -1.779 0.105 -11.247 1.00 87.81 91 LEU A N 1
ATOM 682 C CA . LEU A 1 91 ? -1.506 1.293 -12.032 1.00 87.81 91 LEU A CA 1
ATOM 683 C C . LEU A 1 91 ? -0.076 1.778 -11.785 1.00 87.81 91 LEU A C 1
ATOM 685 O O . LEU A 1 91 ? 0.631 2.039 -12.752 1.00 87.81 91 LEU A O 1
ATOM 689 N N . ASP A 1 92 ? 0.385 1.764 -10.529 1.00 88.69 92 ASP A N 1
ATOM 690 C CA . ASP A 1 92 ? 1.773 2.100 -10.187 1.00 88.69 92 ASP A CA 1
ATOM 691 C C . ASP A 1 92 ? 2.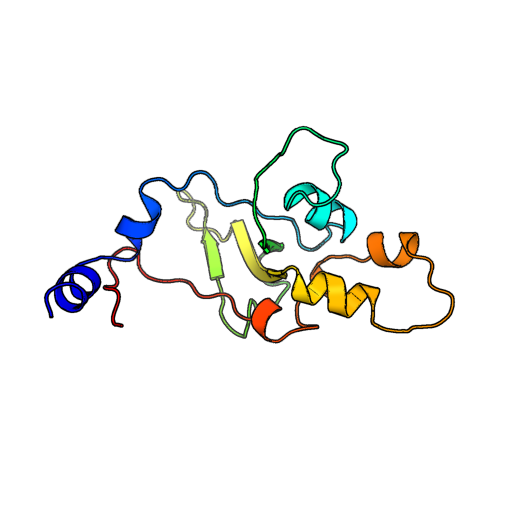766 1.145 -10.873 1.00 88.69 92 ASP A C 1
ATOM 693 O O . ASP A 1 92 ? 3.781 1.581 -11.411 1.00 88.69 92 ASP A O 1
ATOM 697 N N . VAL A 1 93 ? 2.445 -0.158 -10.928 1.00 88.31 93 VAL A N 1
ATOM 698 C CA . VAL A 1 93 ? 3.253 -1.165 -11.645 1.00 88.31 93 VAL A CA 1
ATOM 699 C C . VAL A 1 93 ? 3.365 -0.816 -13.129 1.00 88.31 93 VAL A C 1
ATOM 701 O O . VAL A 1 93 ? 4.464 -0.800 -13.681 1.00 88.31 93 VAL A O 1
ATOM 704 N N . VAL A 1 94 ? 2.230 -0.574 -13.795 1.00 88.19 94 VAL A N 1
ATOM 705 C CA . VAL A 1 94 ? 2.209 -0.286 -15.235 1.00 88.19 94 VAL A CA 1
ATOM 706 C C . VAL A 1 94 ? 2.913 1.034 -15.520 1.00 88.19 94 VAL A C 1
ATOM 708 O O . VAL A 1 94 ? 3.735 1.073 -16.427 1.00 88.19 94 VAL A O 1
ATOM 711 N N . ALA A 1 95 ? 2.654 2.078 -14.731 1.00 87.81 95 ALA A N 1
ATOM 712 C CA . ALA A 1 95 ? 3.307 3.377 -14.866 1.00 87.81 95 ALA A CA 1
ATOM 713 C C . ALA A 1 95 ? 4.830 3.267 -14.702 1.00 87.81 95 ALA A C 1
ATOM 715 O O . ALA A 1 95 ? 5.576 3.847 -15.484 1.00 87.81 95 ALA A O 1
ATOM 716 N N . HIS A 1 96 ? 5.303 2.473 -13.739 1.00 88.44 96 HIS A N 1
ATOM 717 C CA . HIS A 1 96 ? 6.732 2.239 -13.520 1.00 88.44 96 HIS A CA 1
ATOM 718 C C . HIS A 1 96 ? 7.395 1.431 -14.642 1.00 88.44 96 HIS A C 1
ATOM 720 O O . HIS A 1 96 ? 8.495 1.757 -15.079 1.00 88.44 96 HIS A O 1
ATOM 726 N N . ILE A 1 97 ? 6.738 0.380 -15.142 1.00 86.75 97 ILE A N 1
ATOM 727 C CA . ILE A 1 97 ? 7.284 -0.435 -16.238 1.00 86.75 97 ILE A CA 1
ATOM 728 C C . ILE A 1 97 ? 7.260 0.339 -17.563 1.00 86.75 97 ILE A C 1
ATOM 730 O O . ILE A 1 97 ? 8.227 0.257 -18.324 1.00 86.75 97 ILE A O 1
ATOM 734 N N . ALA A 1 98 ? 6.182 1.082 -17.830 1.00 84.81 98 ALA A N 1
ATOM 735 C CA . ALA A 1 98 ? 5.986 1.858 -19.053 1.00 84.81 98 ALA A CA 1
ATOM 736 C C . ALA A 1 98 ? 6.754 3.189 -19.067 1.00 84.81 98 ALA A C 1
ATOM 738 O O . ALA A 1 98 ? 6.974 3.729 -20.146 1.00 84.81 98 ALA A O 1
ATOM 739 N N . GLY A 1 99 ? 7.169 3.702 -17.902 1.00 73.12 99 GLY A N 1
ATOM 740 C CA . GLY A 1 99 ? 8.061 4.855 -17.788 1.00 73.12 99 GLY A CA 1
ATOM 741 C C . GLY A 1 99 ? 9.386 4.570 -18.493 1.00 73.12 99 GLY A C 1
ATOM 742 O O . GLY A 1 99 ? 10.140 3.682 -18.085 1.00 73.12 99 GLY A O 1
ATOM 743 N N . ASP A 1 100 ? 9.605 5.253 -19.610 1.00 64.06 100 ASP A N 1
ATOM 744 C CA . ASP A 1 100 ? 10.696 5.035 -20.554 1.00 64.06 100 ASP A CA 1
ATOM 745 C C . ASP A 1 100 ? 11.967 5.767 -20.107 1.00 64.06 100 ASP A C 1
ATOM 747 O O . ASP A 1 100 ? 12.184 6.924 -20.454 1.00 64.06 100 ASP A O 1
ATOM 751 N N . ASP A 1 101 ? 12.809 5.068 -19.344 1.00 62.25 101 ASP A N 1
ATOM 752 C CA . ASP A 1 101 ? 14.205 5.441 -19.126 1.00 62.25 101 ASP A CA 1
ATOM 753 C C . ASP A 1 101 ? 15.071 4.396 -19.840 1.00 62.25 101 ASP A C 1
ATOM 755 O O . ASP A 1 101 ? 15.184 3.246 -19.384 1.00 62.25 101 ASP A O 1
ATOM 759 N N . GLY A 1 102 ? 15.623 4.792 -20.991 1.00 56.31 102 GLY A N 1
ATOM 760 C CA . GLY A 1 102 ? 16.354 3.951 -21.941 1.00 56.31 102 GLY A CA 1
ATOM 761 C C . GLY A 1 102 ? 17.250 2.867 -21.323 1.00 56.31 102 GLY A C 1
ATOM 762 O O . GLY A 1 102 ? 17.884 3.051 -20.286 1.00 56.31 102 GLY A O 1
ATOM 763 N N . GLU A 1 103 ? 17.276 1.704 -21.980 1.00 58.12 103 GLU A N 1
ATOM 764 C CA . GLU A 1 103 ? 18.104 0.520 -21.670 1.00 58.12 103 GLU A CA 1
ATOM 765 C C . GLU A 1 103 ? 17.989 -0.090 -20.258 1.00 58.12 103 GLU A C 1
ATOM 767 O O . GLU A 1 103 ? 18.666 -1.075 -19.954 1.00 58.12 103 GLU A O 1
ATOM 772 N N . SER A 1 104 ? 17.105 0.395 -19.381 1.00 64.62 104 SER A N 1
ATOM 773 C CA . SER A 1 104 ? 16.837 -0.304 -18.122 1.00 64.62 104 SER A CA 1
ATOM 774 C C . SER A 1 104 ? 15.997 -1.564 -18.377 1.00 64.62 104 SER A C 1
ATOM 776 O O . SER A 1 104 ? 14.774 -1.522 -18.510 1.00 64.62 104 SER A O 1
ATOM 778 N N . GLY A 1 105 ? 16.672 -2.714 -18.472 1.00 81.19 105 GLY A N 1
ATOM 779 C CA . GLY A 1 105 ? 16.021 -4.016 -18.622 1.00 81.19 105 GLY A CA 1
ATOM 780 C C . GLY A 1 105 ? 14.956 -4.261 -17.546 1.00 81.19 105 GLY A C 1
ATOM 781 O O . GLY A 1 105 ? 15.075 -3.773 -16.418 1.00 81.19 105 GLY A O 1
ATOM 782 N N . LEU A 1 106 ? 13.919 -5.033 -17.892 1.00 85.94 106 LEU A N 1
ATOM 783 C CA . LEU A 1 106 ? 12.790 -5.355 -17.007 1.00 85.94 106 LEU A CA 1
ATOM 784 C C . LEU A 1 106 ? 13.254 -5.805 -15.615 1.00 85.94 106 LEU A C 1
ATOM 786 O O . LEU A 1 106 ? 12.678 -5.380 -14.620 1.00 85.94 106 LEU A O 1
ATOM 790 N N . ASP A 1 107 ? 14.336 -6.576 -15.531 1.00 87.38 107 ASP A N 1
ATOM 791 C CA . ASP A 1 107 ? 14.906 -7.051 -14.266 1.00 87.38 107 ASP A CA 1
ATOM 792 C C . ASP A 1 107 ? 15.302 -5.910 -13.320 1.00 87.38 107 ASP A C 1
ATOM 794 O O . ASP A 1 107 ? 15.042 -5.976 -12.119 1.00 87.38 107 ASP A O 1
ATOM 798 N N . LYS A 1 108 ? 15.857 -4.815 -13.853 1.00 89.25 108 LYS A N 1
ATOM 799 C CA . LYS A 1 108 ? 16.205 -3.627 -13.063 1.00 89.25 108 LYS A CA 1
ATOM 800 C C . LYS A 1 108 ? 14.951 -2.917 -12.558 1.00 89.25 108 LYS A C 1
ATOM 802 O O . LYS A 1 108 ? 14.908 -2.513 -11.398 1.00 89.25 108 LYS A O 1
ATOM 807 N N . LYS A 1 109 ? 13.915 -2.804 -13.397 1.00 89.12 109 LYS A N 1
ATOM 808 C CA . LYS A 1 109 ? 12.624 -2.218 -12.996 1.00 89.12 109 LYS A CA 1
ATOM 809 C C . LYS A 1 109 ? 11.925 -3.075 -11.941 1.00 89.12 109 LYS A C 1
ATOM 811 O O . LYS A 1 109 ? 11.351 -2.533 -11.003 1.00 89.12 109 LYS A O 1
ATOM 816 N N . MET A 1 110 ? 12.033 -4.397 -12.058 1.00 90.94 110 MET A N 1
ATOM 817 C CA . MET A 1 110 ? 11.491 -5.373 -11.111 1.00 90.94 110 MET A CA 1
ATOM 818 C C . MET A 1 110 ? 12.245 -5.388 -9.773 1.00 90.94 110 MET A C 1
ATOM 820 O O . MET A 1 110 ? 11.643 -5.700 -8.748 1.00 90.94 110 MET A O 1
ATOM 824 N N . ALA A 1 111 ? 13.527 -5.013 -9.765 1.00 93.25 111 ALA A N 1
ATOM 825 C CA . ALA A 1 111 ? 14.346 -4.875 -8.561 1.00 93.25 111 ALA A CA 1
ATOM 826 C C . ALA A 1 111 ? 14.158 -3.535 -7.823 1.00 93.25 111 ALA A C 1
ATOM 828 O O . ALA A 1 111 ? 14.681 -3.374 -6.720 1.00 93.25 111 ALA A O 1
ATOM 829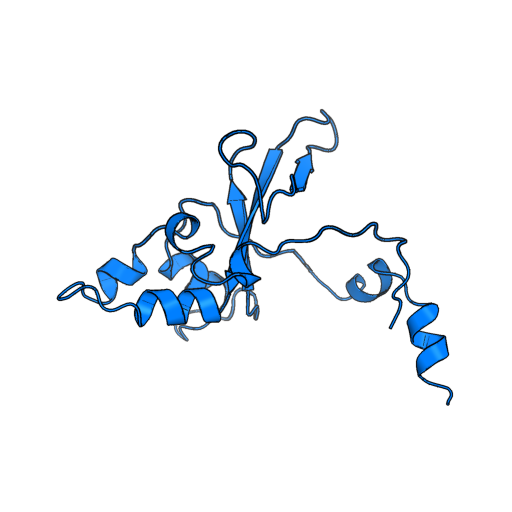 N N . ALA A 1 112 ? 13.434 -2.571 -8.402 1.00 93.25 112 ALA A N 1
ATOM 830 C CA . ALA A 1 112 ? 13.198 -1.279 -7.766 1.00 93.25 112 ALA A CA 1
ATOM 831 C C . ALA A 1 112 ? 12.397 -1.441 -6.457 1.00 93.25 112 ALA A C 1
ATOM 833 O O . ALA A 1 112 ? 11.458 -2.247 -6.419 1.00 93.25 112 ALA A O 1
ATOM 834 N N . PRO A 1 113 ? 12.745 -0.703 -5.387 1.00 94.94 113 PRO A N 1
ATOM 835 C CA . PRO A 1 113 ? 12.013 -0.764 -4.131 1.00 94.94 113 PRO A CA 1
ATOM 836 C C . PRO A 1 113 ? 10.614 -0.161 -4.290 1.00 94.94 113 PRO A C 1
ATOM 838 O O . PRO A 1 113 ? 10.436 0.868 -4.935 1.00 94.94 113 PRO A O 1
ATOM 841 N N . VAL A 1 114 ? 9.609 -0.753 -3.649 1.00 93.50 114 VAL A N 1
ATOM 842 C CA . VAL A 1 114 ? 8.220 -0.272 -3.720 1.00 93.50 114 VAL A CA 1
ATOM 843 C C . VAL A 1 114 ? 8.071 1.173 -3.249 1.00 93.50 114 VAL A C 1
ATOM 845 O O . VAL A 1 114 ? 7.260 1.910 -3.798 1.00 93.50 114 VAL A O 1
ATOM 848 N N . SER A 1 115 ? 8.881 1.611 -2.285 1.00 92.00 115 SER A N 1
ATOM 849 C CA . SER A 1 115 ? 8.888 2.993 -1.796 1.00 92.00 115 SER A CA 1
ATOM 850 C C . SER A 1 115 ? 9.254 4.034 -2.856 1.00 92.00 115 SER A C 1
ATOM 852 O O . SER A 1 115 ? 8.808 5.170 -2.736 1.00 92.00 115 SER A O 1
ATOM 854 N N . SER A 1 116 ? 10.009 3.670 -3.901 1.00 90.25 116 SER A N 1
ATOM 855 C CA . SER A 1 116 ? 10.301 4.577 -5.019 1.00 90.25 116 SER A CA 1
ATOM 856 C C . SER A 1 116 ? 9.236 4.552 -6.116 1.00 90.25 116 SER A C 1
ATOM 858 O O . SER A 1 116 ? 9.356 5.300 -7.074 1.00 90.25 116 SER A O 1
ATOM 860 N N . ILE A 1 117 ? 8.251 3.657 -6.017 1.00 88.12 117 ILE A N 1
ATOM 861 C CA . ILE A 1 117 ? 7.209 3.434 -7.031 1.00 88.12 117 ILE A CA 1
ATOM 862 C C . ILE A 1 117 ? 5.878 4.038 -6.576 1.00 88.12 117 ILE A C 1
ATOM 864 O O . ILE A 1 117 ? 5.104 4.555 -7.382 1.00 88.12 117 ILE A O 1
ATOM 868 N N . ILE A 1 118 ? 5.601 3.977 -5.271 1.00 86.62 118 ILE A N 1
ATOM 869 C CA . ILE A 1 118 ? 4.414 4.584 -4.668 1.00 86.62 118 ILE A CA 1
ATOM 870 C C . ILE A 1 118 ? 4.379 6.077 -5.003 1.00 86.62 118 ILE A C 1
ATOM 872 O O . ILE A 1 118 ? 5.320 6.813 -4.717 1.00 86.62 118 ILE A O 1
ATOM 876 N N . GLY A 1 119 ? 3.258 6.529 -5.561 1.00 76.94 119 GLY A N 1
ATOM 877 C CA . GLY A 1 119 ? 3.058 7.933 -5.916 1.00 76.94 119 GLY A CA 1
ATOM 878 C C . GLY A 1 119 ? 3.427 8.293 -7.347 1.00 76.94 119 GLY A C 1
ATOM 879 O O . GLY A 1 119 ? 3.207 9.436 -7.739 1.00 76.94 119 GLY A O 1
ATOM 880 N N . HIS A 1 120 ? 3.862 7.326 -8.162 1.00 79.06 120 HIS A N 1
ATOM 881 C CA . HIS A 1 120 ? 3.782 7.465 -9.620 1.00 79.06 120 HIS A CA 1
ATOM 882 C C . HIS A 1 120 ? 2.332 7.685 -10.078 1.00 79.06 120 HIS A C 1
ATOM 884 O O . HIS A 1 120 ? 2.094 8.299 -11.118 1.00 79.06 120 HIS A O 1
ATOM 890 N N . CYS A 1 121 ? 1.355 7.226 -9.288 1.00 78.31 121 CYS A N 1
ATOM 891 C CA . CYS A 1 121 ? -0.056 7.552 -9.450 1.00 78.31 121 CYS A CA 1
ATOM 892 C C . CYS A 1 121 ? -0.642 8.149 -8.153 1.00 78.31 121 CYS A C 1
ATOM 894 O O .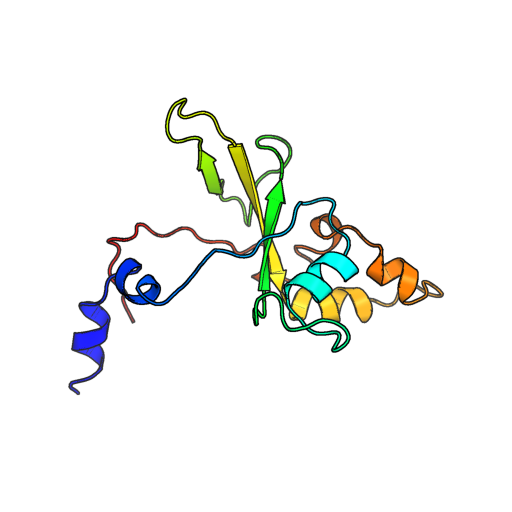 CYS A 1 121 ? -0.262 7.719 -7.056 1.00 78.31 121 CYS A O 1
ATOM 896 N N . PRO A 1 122 ? -1.583 9.115 -8.234 1.00 76.75 122 PRO A N 1
ATOM 897 C CA . PRO A 1 122 ? -2.230 9.706 -7.054 1.00 76.75 122 PRO A CA 1
ATOM 898 C C . PRO A 1 122 ? -2.904 8.675 -6.137 1.00 76.75 122 PRO A C 1
ATOM 900 O O . PRO A 1 122 ? -2.945 8.839 -4.913 1.00 76.75 122 PRO A O 1
ATOM 903 N N . GLU A 1 123 ? -3.411 7.586 -6.715 1.00 77.44 123 GLU A N 1
ATOM 904 C CA . GLU A 1 123 ? -4.012 6.467 -5.996 1.00 77.44 123 GLU A CA 1
ATOM 905 C C . GLU A 1 123 ? -3.012 5.781 -5.061 1.00 77.44 123 GLU A C 1
ATOM 907 O O . GLU A 1 123 ? -3.392 5.375 -3.963 1.00 77.44 123 GLU A O 1
ATOM 912 N N . GLY A 1 124 ? -1.735 5.697 -5.448 1.00 77.88 124 GLY A N 1
ATOM 913 C CA . GLY A 1 124 ? -0.704 5.032 -4.653 1.00 77.88 124 GLY A CA 1
ATOM 914 C C . GLY A 1 124 ? -0.399 5.754 -3.336 1.00 77.88 124 GLY A C 1
ATOM 915 O O . GLY A 1 124 ? -0.076 5.126 -2.327 1.00 77.88 124 GLY A O 1
ATOM 916 N N . LEU A 1 125 ? -0.586 7.077 -3.302 1.00 80.19 125 LEU A N 1
ATOM 917 C CA . LEU A 1 125 ? -0.456 7.886 -2.083 1.00 80.19 125 LEU A CA 1
ATOM 918 C C . LEU A 1 125 ? -1.749 7.938 -1.266 1.00 80.19 125 LEU A C 1
ATOM 920 O O . LEU A 1 125 ? -1.736 8.362 -0.114 1.00 80.19 125 LEU A O 1
ATOM 924 N N . SER A 1 126 ? -2.871 7.503 -1.827 1.00 76.00 126 SER A N 1
ATOM 925 C CA . SER A 1 126 ? -4.182 7.652 -1.205 1.00 76.00 126 SER A CA 1
ATOM 926 C C . SER A 1 126 ? -4.516 6.443 -0.332 1.00 76.00 126 SER A C 1
ATOM 928 O O . SER A 1 126 ? -5.211 5.524 -0.760 1.00 76.00 126 SER A O 1
ATOM 930 N N . LEU A 1 127 ? -4.072 6.450 0.929 1.00 81.31 127 LEU A N 1
ATOM 931 C CA . LEU A 1 127 ? -4.522 5.481 1.934 1.00 81.31 127 LEU A CA 1
ATOM 932 C C . LEU A 1 127 ? -5.363 6.173 3.002 1.00 81.31 127 LEU A C 1
ATOM 934 O O . LEU A 1 127 ? -4.983 7.196 3.561 1.00 81.31 127 LEU A O 1
ATOM 938 N N . TRP A 1 128 ? -6.507 5.569 3.300 1.00 80.12 128 TRP A N 1
ATOM 939 C CA . TRP A 1 128 ? -7.500 6.112 4.213 1.00 80.12 128 TRP A CA 1
ATOM 940 C C . TRP A 1 128 ? -7.750 5.091 5.317 1.00 80.12 128 TRP A C 1
ATOM 942 O O . TRP A 1 128 ? -7.872 3.894 5.050 1.00 80.12 128 TRP A O 1
ATOM 952 N N . SER A 1 129 ? -7.854 5.560 6.559 1.00 80.50 129 SER A N 1
ATOM 953 C CA . SER A 1 129 ? -8.345 4.749 7.670 1.00 80.50 129 SER A CA 1
ATOM 954 C C . SER A 1 129 ? -9.725 5.251 8.084 1.00 80.50 129 SER A C 1
ATOM 956 O O . SER A 1 129 ? -9.984 6.451 8.138 1.00 80.50 129 SER A O 1
ATOM 958 N N . LEU A 1 130 ? -10.643 4.322 8.335 1.00 82.62 130 LEU A N 1
ATOM 959 C CA . LEU A 1 130 ? -12.000 4.637 8.766 1.00 82.62 130 LEU A CA 1
ATOM 960 C C . LEU A 1 130 ? -12.274 3.947 10.094 1.00 82.62 130 LEU A C 1
ATOM 962 O O . LEU A 1 130 ? -11.883 2.795 10.301 1.00 82.62 130 LEU A O 1
ATOM 966 N N . ASN A 1 131 ? -12.990 4.634 10.988 1.00 85.06 131 ASN A N 1
ATOM 967 C CA . ASN A 1 131 ? -13.477 3.998 12.203 1.00 85.06 131 ASN A CA 1
ATOM 968 C C . ASN A 1 131 ? -14.384 2.813 11.808 1.00 85.06 131 ASN A C 1
ATOM 970 O O . ASN A 1 131 ? -15.283 2.987 10.982 1.00 85.06 131 ASN A O 1
ATOM 974 N N . PRO A 1 132 ? -14.218 1.619 12.407 1.00 87.44 132 PRO A N 1
ATOM 975 C CA . PRO A 1 132 ? -15.045 0.457 12.082 1.00 87.44 132 PRO A CA 1
ATOM 976 C C . PRO A 1 132 ? -16.557 0.695 12.258 1.00 87.44 132 PRO A C 1
ATOM 978 O O . PRO A 1 132 ? -17.368 -0.011 11.660 1.00 87.44 132 PRO A O 1
ATOM 981 N N . ASN A 1 133 ? -16.951 1.674 13.079 1.00 89.06 133 ASN A N 1
ATOM 982 C CA . ASN A 1 133 ? -18.342 2.056 13.312 1.00 89.06 133 ASN A CA 1
ATOM 983 C C . ASN A 1 133 ? -18.847 3.202 12.419 1.00 89.06 133 ASN A C 1
ATOM 985 O O . ASN A 1 133 ? -20.031 3.535 12.520 1.00 89.06 133 ASN A O 1
ATOM 989 N N . THR A 1 134 ? -18.001 3.779 11.558 1.00 89.25 134 THR A N 1
ATOM 990 C CA . THR A 1 134 ? -18.424 4.749 10.538 1.00 89.25 134 THR A CA 1
ATOM 991 C C . THR A 1 134 ? -19.462 4.100 9.625 1.00 89.25 134 THR A C 1
ATOM 993 O O . THR A 1 134 ? -19.285 2.958 9.193 1.00 89.25 134 THR A O 1
ATOM 996 N N . ARG A 1 135 ? -20.562 4.813 9.360 1.00 87.31 135 ARG A N 1
ATOM 997 C CA . ARG A 1 135 ? -21.616 4.372 8.436 1.00 87.31 135 ARG A CA 1
ATOM 998 C C . ARG A 1 135 ? -21.240 4.724 7.003 1.00 87.31 135 ARG A C 1
ATOM 1000 O O . ARG A 1 135 ? -20.668 5.786 6.768 1.00 87.31 135 ARG A O 1
ATOM 1007 N N . LEU A 1 136 ? -21.577 3.847 6.067 1.00 81.69 136 LEU A N 1
ATOM 1008 C CA . LEU A 1 136 ? -21.420 4.120 4.643 1.00 81.69 136 LEU A CA 1
ATOM 1009 C C . LEU A 1 136 ? -22.515 5.100 4.208 1.00 81.69 136 LEU A C 1
ATOM 1011 O O . LEU A 1 136 ? -23.702 4.816 4.356 1.00 81.69 136 LEU A O 1
ATOM 1015 N N . LEU A 1 137 ? -22.110 6.257 3.692 1.00 73.44 137 LEU A N 1
ATOM 1016 C CA . LEU A 1 137 ? -22.992 7.190 2.997 1.00 73.44 137 LEU A CA 1
ATOM 1017 C C . LEU A 1 137 ? -22.690 7.043 1.505 1.00 73.44 137 LEU A C 1
ATOM 1019 O O . LEU A 1 137 ? -21.520 7.044 1.124 1.00 73.44 137 LEU A O 1
ATOM 1023 N N . VAL A 1 138 ? -23.731 6.835 0.700 1.00 60.22 138 VAL A N 1
ATOM 1024 C CA . VAL A 1 138 ? -23.644 6.678 -0.760 1.00 60.22 138 VAL A CA 1
ATOM 1025 C C . VAL A 1 138 ? -24.424 7.800 -1.407 1.00 60.22 138 VAL A C 1
ATOM 1027 O O . VAL A 1 138 ? -25.542 8.059 -0.902 1.00 60.22 138 VAL A O 1
#

Secondary structure (DSSP, 8-state):
--HHHHHTT-BGGGGGTT------EETT-BHHHHHHHHT-STTSS-S---SEEEEEE-TTSS--BTTB-EEEEPTTT--EEEEEEEEEEHHHHHHHHHS--TT--HHHHHTSBGGGTTTSSHHHH------TTPBP--

pLDDT: mean 81.86, std 12.84, range [44.72, 95.56]

Radius of gyration: 17.34 Å; chains: 1; bounding box: 54×35×47 Å

Sequence (138 aa):
MQSHSRLMQLKVKDLMVHKRRLVEVPDNATLADALNTMTILGIKPVANRVRAVPVAAKPGQWLGAGGSMIVESDKQSGSARKQYIGVVTMLDVVAHIAGDDGESGLDKKMAAPVSSIIGHCPEGLSLWSLNPNTRLLV

Foldseek 3Di:
DPPQVVLQPDFLLNVCPPPDDAQAEEQQDFLLRQCVSCPPDPPDDDPDVHQKHWYKYAPPPACAQPNDWAFDADPPPRHTPITTRFMDGPVLLCLQQVPDDPPCPPVNSRRDGVNVSQPSDSRRSDDDDDDRGDGDND

Organism: Arabidopsis suecica (NCBI:txid45249)